Protein AF-A0A412EMM7-F1 (afdb_monomer_lite)

Organism: NCBI:txid40520

Structure (mmCIF, N/CA/C/O backbone):
data_AF-A0A412EMM7-F1
#
_entry.id   AF-A0A412EMM7-F1
#
loop_
_atom_site.group_PDB
_atom_site.id
_atom_site.type_symbol
_atom_site.label_atom_id
_atom_site.label_alt_id
_atom_site.label_comp_id
_atom_site.label_asym_id
_atom_site.label_entity_id
_atom_site.label_seq_id
_atom_site.pdbx_PDB_ins_code
_atom_site.Cartn_x
_atom_site.Cartn_y
_atom_site.Cartn_z
_atom_site.occupancy
_atom_site.B_iso_or_equiv
_atom_site.auth_seq_id
_atom_site.auth_comp_id
_atom_site.auth_asym_id
_atom_site.auth_atom_id
_atom_site.pdbx_PDB_model_num
ATOM 1 N N . MET A 1 1 ? 53.732 -26.731 -22.446 1.00 43.81 1 MET A N 1
ATOM 2 C CA . MET A 1 1 ? 52.951 -25.634 -23.055 1.00 43.81 1 MET A CA 1
ATOM 3 C C . MET A 1 1 ? 51.485 -25.907 -22.751 1.00 43.81 1 MET A C 1
ATOM 5 O O . MET A 1 1 ? 50.897 -26.720 -23.443 1.00 43.81 1 MET A O 1
ATOM 9 N N . ASN A 1 2 ? 50.946 -25.359 -21.656 1.00 47.50 2 ASN A N 1
ATOM 10 C CA . ASN A 1 2 ? 49.609 -25.709 -21.145 1.00 47.50 2 ASN A CA 1
ATOM 11 C C . ASN A 1 2 ? 48.812 -24.466 -20.685 1.00 47.50 2 ASN A C 1
ATOM 13 O O . ASN A 1 2 ? 48.052 -24.532 -19.731 1.00 47.50 2 ASN A O 1
ATOM 17 N N . ASP A 1 3 ? 48.982 -23.326 -21.364 1.00 53.59 3 ASP A N 1
ATOM 18 C CA . ASP A 1 3 ? 48.392 -22.029 -20.963 1.00 53.59 3 ASP A CA 1
ATOM 19 C C . ASP A 1 3 ? 47.013 -21.726 -21.577 1.00 53.59 3 ASP A C 1
ATOM 21 O O . ASP A 1 3 ? 46.415 -20.678 -21.326 1.00 53.59 3 ASP A O 1
ATOM 25 N N . THR A 1 4 ? 46.479 -22.613 -22.419 1.00 50.84 4 THR A N 1
ATOM 26 C CA . THR A 1 4 ? 45.225 -22.348 -23.146 1.00 50.84 4 THR A CA 1
ATOM 27 C C . THR A 1 4 ? 43.982 -22.836 -22.391 1.00 50.84 4 THR A C 1
ATOM 29 O O . THR A 1 4 ? 42.911 -22.259 -22.567 1.00 50.84 4 THR A O 1
ATOM 32 N N . SER A 1 5 ? 44.125 -23.845 -21.519 1.00 52.34 5 SER A N 1
ATOM 33 C CA . SER A 1 5 ? 43.024 -24.448 -20.743 1.00 52.34 5 SER A CA 1
ATOM 34 C C . SER A 1 5 ? 42.543 -23.532 -19.609 1.00 52.34 5 SER A C 1
ATOM 36 O O . SER A 1 5 ? 41.366 -23.177 -19.566 1.00 52.34 5 SER A O 1
ATOM 38 N N . ASP A 1 6 ? 43.460 -23.040 -18.768 1.00 55.78 6 ASP A N 1
ATOM 39 C CA . ASP A 1 6 ? 43.146 -22.155 -17.627 1.00 55.78 6 ASP A CA 1
ATOM 40 C C . ASP A 1 6 ? 42.489 -20.834 -18.057 1.00 55.78 6 ASP A C 1
ATOM 42 O O . ASP A 1 6 ? 41.630 -20.269 -17.372 1.00 55.78 6 ASP A O 1
ATOM 46 N N . ASN A 1 7 ? 42.859 -20.333 -19.236 1.00 56.44 7 ASN A N 1
ATOM 47 C CA . ASN A 1 7 ? 42.321 -19.090 -19.780 1.00 56.44 7 ASN A CA 1
ATOM 48 C C . ASN A 1 7 ? 40.898 -19.273 -20.350 1.00 56.44 7 ASN A C 1
ATOM 50 O O . ASN A 1 7 ? 40.107 -18.324 -20.373 1.00 56.44 7 ASN A O 1
ATOM 54 N N . LEU A 1 8 ? 40.551 -20.489 -20.793 1.00 56.06 8 LEU A N 1
ATOM 55 C CA . LEU A 1 8 ? 39.206 -20.838 -21.254 1.00 56.06 8 LEU A CA 1
ATOM 56 C C . LEU A 1 8 ? 38.238 -20.991 -20.072 1.00 56.06 8 LEU A C 1
ATOM 58 O O . LEU A 1 8 ? 37.134 -20.440 -20.121 1.00 56.06 8 LEU A O 1
ATOM 62 N N . ASP A 1 9 ? 38.677 -21.651 -18.998 1.00 67.00 9 ASP A N 1
ATOM 63 C CA . ASP A 1 9 ? 37.881 -21.861 -17.784 1.00 67.00 9 ASP A CA 1
ATOM 64 C C . ASP A 1 9 ? 37.643 -20.559 -17.019 1.00 67.00 9 ASP A C 1
ATOM 66 O O . ASP A 1 9 ? 36.520 -20.284 -16.596 1.00 67.00 9 ASP A O 1
ATOM 70 N N . LYS A 1 10 ? 38.638 -19.665 -16.960 1.00 58.72 10 LYS A N 1
ATOM 71 C CA . LYS A 1 10 ? 38.465 -18.322 -16.386 1.00 58.72 10 LYS A CA 1
ATOM 72 C C . LYS A 1 10 ? 37.467 -17.471 -17.179 1.00 58.72 10 LYS A C 1
ATOM 74 O O . LYS A 1 10 ? 36.641 -16.775 -16.590 1.00 58.72 10 LYS A O 1
ATOM 79 N N . LYS A 1 11 ? 37.495 -17.534 -18.516 1.00 66.12 11 LYS A N 1
ATOM 80 C CA . LYS A 1 11 ? 36.530 -16.823 -19.380 1.00 66.12 11 LYS A CA 1
ATOM 81 C C . LYS A 1 11 ? 35.126 -17.412 -19.290 1.00 66.12 11 LYS A C 1
ATOM 83 O O . LYS A 1 11 ? 34.153 -16.665 -19.366 1.00 66.12 11 LYS A O 1
ATOM 88 N N . LYS A 1 12 ? 35.005 -18.733 -19.148 1.00 61.75 12 LYS A N 1
ATOM 89 C CA . LYS A 1 12 ? 33.731 -19.416 -18.908 1.00 61.75 12 LYS A CA 1
ATOM 90 C C . LYS A 1 12 ? 33.160 -19.025 -17.543 1.00 61.75 12 LYS A C 1
ATOM 92 O O . LYS A 1 12 ? 32.064 -18.488 -17.511 1.00 61.75 12 LYS A O 1
ATOM 97 N N . TYR A 1 13 ? 33.951 -19.112 -16.475 1.00 60.75 13 TYR A N 1
ATOM 98 C CA . TYR A 1 13 ? 33.572 -18.673 -15.129 1.00 60.75 13 TYR A CA 1
ATOM 99 C C . TYR A 1 13 ? 33.141 -17.200 -15.075 1.00 60.75 13 TYR A C 1
ATOM 101 O O . TYR A 1 13 ? 32.114 -16.882 -14.491 1.00 60.75 13 TYR A O 1
ATOM 109 N N . LEU A 1 14 ? 33.867 -16.287 -15.730 1.00 50.94 14 LEU A N 1
ATOM 110 C CA . LEU A 1 14 ? 33.488 -14.868 -15.787 1.00 50.94 14 LEU A CA 1
ATOM 111 C C . LEU A 1 14 ? 32.198 -14.621 -16.585 1.00 50.94 14 LEU A C 1
ATOM 113 O O . LEU A 1 14 ? 31.433 -13.724 -16.237 1.00 50.94 14 LEU A O 1
ATOM 117 N N . ARG A 1 15 ? 31.942 -15.396 -17.648 1.00 58.88 15 ARG A N 1
ATOM 118 C CA . ARG A 1 15 ? 30.679 -15.331 -18.404 1.00 58.88 15 ARG A CA 1
ATOM 119 C C . ARG A 1 15 ? 29.514 -15.906 -17.612 1.00 58.88 15 ARG A C 1
ATOM 121 O O . ARG A 1 15 ? 28.456 -15.292 -17.598 1.00 58.88 15 ARG A O 1
ATOM 128 N N . ASP A 1 16 ? 29.718 -17.037 -16.953 1.00 48.62 16 ASP A N 1
ATOM 129 C CA . ASP A 1 16 ? 28.697 -17.711 -16.156 1.00 48.62 16 ASP A CA 1
ATOM 130 C C . ASP A 1 16 ? 28.377 -16.900 -14.894 1.00 48.62 16 ASP A C 1
ATOM 132 O O . ASP A 1 16 ? 27.209 -16.745 -14.560 1.00 48.62 16 ASP A O 1
ATOM 136 N N . ARG A 1 17 ? 29.376 -16.255 -14.273 1.00 52.50 17 ARG A N 1
ATOM 137 C CA . ARG A 1 17 ? 29.182 -15.275 -13.194 1.00 52.50 17 ARG A CA 1
ATOM 138 C C . ARG A 1 17 ? 28.427 -14.036 -13.670 1.00 52.50 17 ARG A C 1
ATOM 140 O O . ARG A 1 17 ? 27.443 -13.678 -13.047 1.00 52.50 17 ARG A O 1
ATOM 147 N N . LYS A 1 18 ? 28.796 -13.443 -14.815 1.00 54.78 18 LYS A N 1
ATOM 148 C CA . LYS A 1 18 ? 28.019 -12.339 -15.414 1.00 54.78 18 LYS A CA 1
ATOM 149 C C . LYS A 1 18 ? 26.578 -12.744 -15.743 1.00 54.78 18 LYS A C 1
ATOM 151 O O . LYS A 1 18 ? 25.681 -11.930 -15.586 1.00 54.78 18 LYS A O 1
ATOM 156 N N . LYS A 1 19 ? 26.336 -13.976 -16.201 1.00 52.59 19 LYS A N 1
ATOM 157 C CA . LYS A 1 19 ? 24.981 -14.494 -16.457 1.00 52.59 19 LYS A CA 1
ATOM 158 C C . LYS A 1 19 ? 24.201 -14.764 -15.166 1.00 52.59 19 LYS A C 1
ATOM 160 O O . LYS A 1 19 ? 23.013 -14.469 -15.127 1.00 52.59 19 LYS A O 1
ATOM 165 N N . ALA A 1 20 ? 24.855 -15.277 -14.124 1.00 51.12 20 ALA A N 1
ATOM 166 C CA . ALA A 1 20 ? 24.266 -15.454 -12.797 1.00 51.12 20 ALA A CA 1
ATOM 167 C C . ALA A 1 20 ? 23.933 -14.102 -12.135 1.00 51.12 20 ALA A C 1
ATOM 169 O O . ALA A 1 20 ? 22.872 -13.967 -11.532 1.00 51.12 20 ALA A O 1
ATOM 170 N N . ASP A 1 21 ? 24.782 -13.087 -12.331 1.00 60.31 21 ASP A N 1
ATOM 171 C CA . ASP A 1 21 ? 24.542 -11.707 -11.893 1.00 60.31 21 ASP A CA 1
ATOM 172 C C . ASP A 1 21 ? 23.349 -11.074 -12.644 1.00 60.31 21 ASP A C 1
ATOM 174 O O . ASP A 1 21 ? 22.578 -10.334 -12.044 1.00 60.31 21 ASP A O 1
ATOM 178 N N . VAL A 1 22 ? 23.142 -11.403 -13.929 1.00 55.69 22 VAL A N 1
ATOM 179 C CA . VAL A 1 22 ? 22.008 -10.904 -14.740 1.00 55.69 22 VAL A CA 1
ATOM 180 C C . VAL A 1 22 ? 20.679 -11.590 -14.394 1.00 55.69 22 VAL A C 1
ATOM 182 O O . VAL A 1 22 ? 19.658 -10.911 -14.352 1.00 55.69 22 VAL A O 1
ATOM 185 N N . GLY A 1 23 ? 20.671 -12.898 -14.108 1.00 60.12 23 GLY A N 1
ATOM 186 C CA . GLY A 1 23 ? 19.461 -13.593 -13.638 1.00 60.12 23 GLY A CA 1
ATOM 187 C C . GLY A 1 23 ? 18.951 -13.013 -12.314 1.00 60.12 23 GLY A C 1
ATOM 188 O O . GLY A 1 23 ? 17.784 -12.654 -12.202 1.00 60.12 23 GLY A O 1
ATOM 189 N N . ASN A 1 24 ? 19.865 -12.789 -11.366 1.00 76.00 24 ASN A N 1
ATOM 190 C CA . ASN A 1 24 ? 19.558 -12.136 -10.092 1.00 76.00 24 ASN A CA 1
ATOM 191 C C . ASN A 1 24 ? 19.117 -10.668 -10.277 1.00 76.00 24 ASN A C 1
ATOM 193 O O . ASN A 1 24 ? 18.239 -10.177 -9.574 1.00 76.00 24 ASN A O 1
ATOM 197 N N . LEU A 1 25 ? 19.693 -9.956 -11.253 1.00 82.88 25 LEU A N 1
ATOM 198 C CA . LEU A 1 25 ? 19.300 -8.582 -11.568 1.00 82.88 25 LEU A CA 1
ATOM 199 C C . LEU A 1 25 ? 17.856 -8.502 -12.083 1.00 82.88 25 LEU A C 1
ATOM 201 O O . LEU A 1 25 ? 17.110 -7.623 -11.654 1.00 82.88 25 LEU A O 1
ATOM 205 N N . MET A 1 26 ? 17.461 -9.416 -12.975 1.00 87.62 26 MET A N 1
ATOM 206 C CA . MET A 1 26 ? 16.098 -9.468 -13.503 1.00 87.62 26 MET A CA 1
ATOM 207 C C . MET A 1 26 ? 15.089 -9.771 -12.395 1.00 87.62 26 MET A C 1
ATOM 209 O O . MET A 1 26 ? 14.089 -9.066 -12.279 1.00 87.62 26 MET A O 1
ATOM 213 N N . ASP A 1 27 ? 15.396 -10.726 -11.514 1.00 89.56 27 ASP A N 1
ATOM 214 C CA . ASP A 1 27 ? 14.555 -11.046 -10.355 1.00 89.56 27 ASP A CA 1
ATOM 215 C C . ASP A 1 27 ? 14.365 -9.829 -9.436 1.00 89.56 27 ASP A C 1
ATOM 217 O O . ASP A 1 27 ? 13.246 -9.529 -9.016 1.00 89.56 27 ASP A O 1
ATOM 221 N N . ILE A 1 28 ? 15.437 -9.073 -9.165 1.00 89.94 28 ILE A N 1
ATOM 222 C CA . ILE A 1 28 ? 15.376 -7.840 -8.364 1.00 89.94 28 ILE A CA 1
ATOM 223 C C . ILE A 1 28 ? 14.523 -6.774 -9.061 1.00 89.94 28 ILE A C 1
ATOM 225 O O . ILE A 1 28 ? 13.668 -6.157 -8.419 1.00 89.94 28 ILE A O 1
ATOM 229 N N . ILE A 1 29 ? 14.736 -6.553 -10.362 1.00 93.50 29 ILE A N 1
ATOM 230 C CA . ILE A 1 29 ? 13.968 -5.591 -11.161 1.00 93.50 29 ILE A CA 1
ATOM 231 C C . ILE A 1 29 ? 12.482 -5.940 -11.104 1.00 93.50 29 ILE A C 1
ATOM 233 O O . ILE A 1 29 ? 11.662 -5.097 -10.735 1.00 93.50 29 ILE A O 1
ATOM 237 N N . VAL A 1 30 ? 12.136 -7.184 -11.432 1.00 95.12 30 VAL A N 1
ATOM 238 C CA . VAL A 1 30 ? 10.754 -7.665 -11.466 1.00 95.12 30 VAL A CA 1
ATOM 239 C C . VAL A 1 30 ? 10.126 -7.572 -10.086 1.00 95.12 30 VAL A C 1
ATOM 241 O O . VAL A 1 30 ? 9.019 -7.051 -9.968 1.00 95.12 30 VAL A O 1
ATOM 244 N N . ALA A 1 31 ? 10.831 -7.983 -9.029 1.00 95.31 31 ALA A N 1
ATOM 245 C CA . ALA A 1 31 ? 10.344 -7.870 -7.660 1.00 95.31 31 ALA A CA 1
ATOM 246 C C . ALA A 1 31 ? 10.022 -6.414 -7.291 1.00 95.31 31 ALA A C 1
ATOM 248 O O . ALA A 1 31 ? 8.923 -6.131 -6.812 1.00 95.31 31 ALA A O 1
ATOM 249 N N . LYS A 1 32 ? 10.924 -5.466 -7.575 1.00 95.56 32 LYS A N 1
ATOM 250 C CA . LYS A 1 32 ? 10.698 -4.044 -7.271 1.00 95.56 32 LYS A CA 1
ATOM 251 C C . LYS A 1 32 ? 9.598 -3.412 -8.110 1.00 95.56 32 LYS A C 1
ATOM 253 O O . LYS A 1 32 ? 8.799 -2.636 -7.581 1.00 95.56 32 LYS A O 1
ATOM 258 N N . LEU A 1 33 ? 9.492 -3.765 -9.385 1.00 97.50 33 LEU A N 1
ATOM 259 C CA . LEU A 1 33 ? 8.369 -3.330 -10.210 1.00 97.50 33 LEU A CA 1
ATOM 260 C C . LEU A 1 33 ? 7.052 -3.931 -9.700 1.00 97.50 33 LEU A C 1
ATOM 262 O O . LEU A 1 33 ? 6.058 -3.214 -9.623 1.00 97.50 33 LEU A O 1
ATOM 266 N N . ASN A 1 34 ? 7.039 -5.200 -9.289 1.00 98.00 34 ASN A N 1
ATOM 267 C CA . ASN A 1 34 ? 5.866 -5.874 -8.729 1.00 98.00 34 ASN A CA 1
ATOM 268 C C . ASN A 1 34 ? 5.449 -5.311 -7.365 1.00 98.00 34 ASN A C 1
ATOM 270 O O . ASN A 1 34 ? 4.254 -5.258 -7.085 1.00 98.00 34 ASN A O 1
ATOM 274 N N . GLU A 1 35 ? 6.384 -4.794 -6.562 1.00 96.69 35 GLU A N 1
ATOM 275 C CA . GLU A 1 35 ? 6.092 -3.955 -5.385 1.00 96.69 35 GLU A CA 1
ATOM 276 C C . GLU A 1 35 ? 5.403 -2.624 -5.757 1.00 96.69 35 GLU A C 1
ATOM 278 O O . GLU A 1 35 ? 4.895 -1.922 -4.881 1.00 96.69 35 GLU A O 1
ATOM 283 N N . GLY A 1 36 ? 5.366 -2.280 -7.047 1.00 97.25 36 GLY A N 1
ATOM 284 C CA . GLY A 1 36 ? 4.735 -1.083 -7.588 1.00 97.25 36 GLY A CA 1
ATOM 285 C C . GLY A 1 36 ? 5.699 0.065 -7.876 1.00 97.25 36 GLY A C 1
ATOM 286 O O . GLY A 1 36 ? 5.240 1.164 -8.190 1.00 97.25 36 GLY A O 1
ATOM 287 N N . CYS A 1 37 ? 7.014 -0.154 -7.759 1.00 97.38 37 CYS A N 1
ATOM 288 C CA . CYS A 1 37 ? 7.997 0.905 -7.962 1.00 97.38 37 CYS A CA 1
ATOM 289 C C . CYS A 1 37 ? 8.037 1.387 -9.422 1.00 97.38 37 CYS A C 1
ATOM 291 O O . CYS A 1 37 ? 7.757 0.636 -10.360 1.00 97.38 37 CYS A O 1
ATOM 293 N N . THR A 1 38 ? 8.431 2.644 -9.624 1.00 97.69 38 THR A N 1
ATOM 294 C CA . THR A 1 38 ? 8.681 3.205 -10.955 1.00 97.69 38 THR A CA 1
ATOM 295 C C . THR A 1 38 ? 9.978 2.657 -11.543 1.00 97.69 38 THR A C 1
ATOM 297 O O . THR A 1 38 ? 10.927 2.362 -10.817 1.00 97.69 38 THR A O 1
ATOM 300 N N . TYR A 1 39 ? 10.058 2.599 -12.874 1.00 97.12 39 TYR A N 1
ATOM 301 C CA . TYR A 1 39 ? 11.302 2.265 -13.576 1.00 97.12 39 TYR A CA 1
ATOM 302 C C . TYR A 1 39 ? 12.459 3.185 -13.162 1.00 97.12 39 TYR A C 1
ATOM 304 O O . TYR A 1 39 ? 13.571 2.710 -12.954 1.00 97.12 39 TYR A O 1
ATOM 312 N N . SER A 1 40 ? 12.188 4.479 -12.962 1.00 96.94 40 SER A N 1
ATOM 313 C CA . SER A 1 40 ? 13.186 5.446 -12.495 1.00 96.94 40 SER A CA 1
ATOM 314 C C . SER A 1 40 ? 13.713 5.123 -11.105 1.00 96.94 40 SER A C 1
ATOM 316 O O . SER A 1 40 ? 14.920 5.149 -10.892 1.00 96.94 40 SER A O 1
ATOM 318 N N . PHE A 1 41 ? 12.832 4.765 -10.170 1.00 96.75 41 PHE A N 1
ATOM 319 C CA . PHE A 1 41 ? 13.249 4.376 -8.828 1.00 96.75 41 PHE A CA 1
ATOM 320 C C . PHE A 1 41 ? 14.095 3.101 -8.836 1.00 96.75 41 PHE A C 1
ATOM 322 O O . PHE A 1 41 ? 15.112 3.036 -8.150 1.00 96.75 41 PHE A O 1
ATOM 329 N N . VAL A 1 42 ? 13.703 2.103 -9.635 1.00 96.19 42 VAL A N 1
ATOM 330 C CA . VAL A 1 42 ? 14.475 0.861 -9.781 1.00 96.19 42 VAL A CA 1
ATOM 331 C C . VAL A 1 42 ? 15.851 1.149 -10.383 1.00 96.19 42 VAL A C 1
ATOM 333 O O . VAL A 1 42 ? 16.847 0.698 -9.829 1.00 96.19 42 VAL A O 1
ATOM 336 N N . ALA A 1 43 ? 15.929 1.952 -11.448 1.00 93.75 43 ALA A N 1
ATOM 337 C CA . ALA A 1 43 ? 17.192 2.357 -12.067 1.00 93.75 43 ALA A CA 1
ATOM 338 C C . ALA A 1 43 ? 18.140 3.044 -11.071 1.00 93.75 43 ALA A C 1
ATOM 340 O O . ALA A 1 43 ? 19.306 2.661 -10.958 1.00 93.75 43 ALA A O 1
ATOM 341 N N . THR A 1 44 ? 17.633 4.012 -10.299 1.00 93.75 44 THR A N 1
ATOM 342 C CA . THR A 1 44 ? 18.413 4.673 -9.243 1.00 93.75 44 THR A CA 1
ATOM 343 C C . THR A 1 44 ? 18.895 3.671 -8.193 1.00 93.75 44 THR A C 1
ATOM 345 O O . THR A 1 44 ? 20.084 3.649 -7.884 1.00 93.75 44 THR A O 1
ATOM 348 N N . GLY A 1 45 ? 18.015 2.793 -7.700 1.00 89.44 45 GLY A N 1
ATOM 349 C CA . GLY A 1 45 ? 18.370 1.784 -6.698 1.00 89.44 45 GLY A CA 1
ATOM 350 C C . GLY A 1 45 ? 19.433 0.794 -7.182 1.00 89.44 45 GLY A C 1
ATOM 351 O O . GLY A 1 45 ? 20.359 0.479 -6.443 1.00 89.44 45 GLY A O 1
ATOM 352 N N . LEU A 1 46 ? 19.370 0.343 -8.437 1.00 89.25 46 LEU A N 1
ATOM 353 C CA . LEU A 1 46 ? 20.405 -0.521 -9.020 1.00 89.25 46 LEU A CA 1
ATOM 354 C C . LEU A 1 46 ? 21.769 0.180 -9.105 1.00 89.25 46 LEU A C 1
ATOM 356 O O . LEU A 1 46 ? 22.800 -0.432 -8.809 1.00 89.25 46 LEU A O 1
ATOM 360 N N . GLY A 1 47 ? 21.776 1.467 -9.456 1.00 85.50 47 GLY A N 1
ATOM 361 C CA . GLY A 1 47 ? 22.990 2.280 -9.481 1.00 85.50 47 GLY A CA 1
ATOM 362 C C . GLY A 1 47 ? 23.597 2.477 -8.090 1.00 85.50 47 GLY A C 1
ATOM 363 O O . GLY A 1 47 ? 24.809 2.351 -7.923 1.00 85.50 47 GLY A O 1
ATOM 364 N N . GLU A 1 48 ? 22.763 2.743 -7.086 1.00 84.81 48 GLU A N 1
ATOM 365 C CA . GLU A 1 48 ? 23.203 2.993 -5.710 1.00 84.81 48 GLU A CA 1
ATOM 366 C C . GLU A 1 48 ? 23.618 1.717 -4.968 1.00 84.81 48 GLU A C 1
ATOM 368 O O . GLU A 1 48 ? 24.641 1.709 -4.287 1.00 84.81 48 GLU A O 1
ATOM 373 N N . TRP A 1 49 ? 22.837 0.639 -5.082 1.00 79.62 49 TRP A N 1
ATOM 374 C CA . TRP A 1 49 ? 23.024 -0.574 -4.278 1.00 79.62 49 TRP A CA 1
ATOM 375 C C . TRP A 1 49 ? 23.977 -1.574 -4.922 1.00 79.62 49 TRP A C 1
ATOM 377 O O . TRP A 1 49 ? 24.670 -2.301 -4.214 1.00 79.62 49 TRP A O 1
ATOM 387 N N . LEU A 1 50 ? 23.990 -1.634 -6.256 1.00 79.94 50 LEU A N 1
ATOM 388 C CA . LEU A 1 50 ? 24.708 -2.661 -7.017 1.00 79.94 50 LEU A CA 1
ATOM 389 C C . LEU A 1 50 ? 25.741 -2.076 -7.989 1.00 79.94 50 LEU A C 1
ATOM 391 O O . LEU A 1 50 ? 26.384 -2.834 -8.713 1.00 79.94 50 LEU A O 1
ATOM 395 N N . HIS A 1 51 ? 25.909 -0.746 -8.021 1.00 79.56 51 HIS A N 1
ATOM 396 C CA . HIS A 1 51 ? 26.775 -0.040 -8.975 1.00 79.56 51 HIS A CA 1
ATOM 397 C C . HIS A 1 51 ? 26.481 -0.397 -10.440 1.00 79.56 51 HIS A C 1
ATOM 399 O O . HIS A 1 51 ? 27.368 -0.365 -11.297 1.00 79.56 51 HIS A O 1
ATOM 405 N N . TYR A 1 52 ? 25.221 -0.736 -10.729 1.00 82.12 52 TYR A N 1
ATOM 406 C CA . TYR A 1 52 ? 24.758 -1.106 -12.057 1.00 82.12 52 TYR A CA 1
ATOM 407 C C . TYR A 1 52 ? 23.987 0.057 -12.679 1.00 82.12 52 TYR A C 1
ATOM 409 O O . TYR A 1 52 ? 22.864 0.365 -12.283 1.00 82.12 52 TYR A O 1
ATOM 417 N N . ILE A 1 53 ? 24.616 0.725 -13.643 1.00 86.94 53 ILE A N 1
ATOM 418 C CA . ILE A 1 53 ? 24.040 1.887 -14.320 1.00 86.94 53 ILE A CA 1
ATOM 419 C C . ILE A 1 53 ? 23.191 1.393 -15.489 1.00 86.94 53 ILE A C 1
ATOM 421 O O . ILE A 1 53 ? 23.722 0.851 -16.456 1.00 86.94 53 ILE A O 1
ATOM 425 N N . ILE A 1 54 ? 21.882 1.603 -15.386 1.00 87.00 54 ILE A N 1
ATOM 426 C CA . ILE A 1 54 ? 20.894 1.297 -16.420 1.00 87.00 54 ILE A CA 1
ATOM 427 C C . ILE A 1 54 ? 19.822 2.385 -16.422 1.00 87.00 54 ILE A C 1
ATOM 429 O O . ILE A 1 54 ? 19.445 2.893 -15.365 1.00 87.00 54 ILE A O 1
ATOM 433 N N . SER A 1 55 ? 19.351 2.781 -17.600 1.00 93.56 55 SER A N 1
ATOM 434 C CA . SER A 1 55 ? 18.299 3.786 -17.730 1.00 93.56 55 SER A CA 1
ATOM 435 C C . SER A 1 55 ? 16.901 3.194 -17.485 1.00 93.56 55 SER A C 1
ATOM 437 O O . SER A 1 55 ? 16.680 1.994 -17.663 1.00 93.56 55 SER A O 1
ATOM 439 N N . PRO A 1 56 ? 15.910 4.022 -17.114 1.00 95.75 56 PRO A N 1
ATOM 440 C CA . PRO A 1 56 ? 14.533 3.559 -16.931 1.00 95.75 56 PRO A CA 1
ATOM 441 C C . PRO A 1 56 ? 13.928 2.958 -18.208 1.00 95.75 56 PRO A C 1
ATOM 443 O O . PRO A 1 56 ? 13.151 2.007 -18.128 1.00 95.75 56 PRO A O 1
ATOM 446 N N . ASP A 1 57 ? 14.291 3.502 -19.373 1.00 96.31 57 ASP A N 1
ATOM 447 C CA . ASP A 1 57 ? 13.841 3.001 -20.672 1.00 96.31 57 ASP A CA 1
ATOM 448 C C . ASP A 1 57 ? 14.435 1.620 -20.972 1.00 96.31 57 ASP A C 1
ATOM 450 O O . ASP A 1 57 ? 13.695 0.722 -21.360 1.00 96.31 57 ASP A O 1
ATOM 454 N N . GLU A 1 58 ? 15.723 1.402 -20.686 1.00 92.06 58 GLU A N 1
ATOM 455 C CA . GLU A 1 58 ? 16.346 0.079 -20.825 1.00 92.06 58 GLU A CA 1
ATOM 456 C C . GLU A 1 58 ? 15.687 -0.964 -19.911 1.00 92.06 58 GLU A C 1
ATOM 458 O O . GLU A 1 58 ? 15.444 -2.086 -20.347 1.00 92.06 58 GLU A O 1
ATOM 463 N N . ILE A 1 59 ? 15.326 -0.610 -18.669 1.00 93.50 59 ILE A N 1
ATOM 464 C CA . ILE A 1 59 ? 14.574 -1.525 -17.790 1.00 93.50 59 ILE A CA 1
ATOM 465 C C . ILE A 1 59 ? 13.193 -1.838 -18.378 1.00 93.50 59 ILE A C 1
ATOM 467 O O . ILE A 1 59 ? 12.753 -2.990 -18.347 1.00 93.50 59 ILE A O 1
ATOM 471 N N . ARG A 1 60 ? 12.480 -0.833 -18.902 1.00 94.69 60 ARG A N 1
ATOM 472 C CA . ARG A 1 60 ? 11.170 -1.048 -19.534 1.00 94.69 60 ARG A CA 1
ATOM 473 C C . ARG A 1 60 ? 11.287 -2.015 -20.707 1.00 94.69 60 ARG A C 1
ATOM 475 O O . ARG A 1 60 ? 10.480 -2.934 -20.802 1.00 94.69 60 ARG A O 1
ATOM 482 N N . ASP A 1 61 ? 12.286 -1.824 -21.557 1.00 91.94 61 ASP A N 1
ATOM 483 C CA . ASP A 1 61 ? 12.479 -2.645 -22.747 1.00 91.94 61 ASP A CA 1
ATOM 484 C C . ASP A 1 61 ? 12.879 -4.080 -22.359 1.00 91.94 61 ASP A C 1
ATOM 486 O O . ASP A 1 61 ? 12.288 -5.033 -22.867 1.00 91.94 61 ASP A O 1
ATOM 490 N N . LEU A 1 62 ? 13.776 -4.249 -21.374 1.00 89.25 62 LEU A N 1
ATOM 491 C CA . LEU A 1 62 ? 14.161 -5.560 -20.826 1.00 89.25 62 LEU A CA 1
ATOM 492 C C . LEU A 1 62 ? 12.984 -6.340 -20.231 1.00 89.25 62 LEU A C 1
ATOM 494 O O . LEU A 1 62 ? 12.953 -7.562 -20.318 1.00 89.25 62 LEU A O 1
ATOM 498 N N . THR A 1 63 ? 12.035 -5.643 -19.605 1.00 92.25 63 THR A N 1
ATOM 499 C CA . THR A 1 63 ? 10.916 -6.258 -18.870 1.00 92.25 63 THR A CA 1
ATOM 500 C C . THR A 1 63 ? 9.625 -6.362 -19.678 1.00 92.25 63 THR A C 1
ATOM 502 O O . THR A 1 63 ? 8.610 -6.808 -19.148 1.00 92.25 63 THR A O 1
ATOM 505 N N . SER A 1 64 ? 9.643 -5.950 -20.947 1.00 89.62 64 SER A N 1
ATOM 506 C CA . SER A 1 64 ? 8.456 -5.882 -21.807 1.00 89.62 64 SER A CA 1
ATOM 507 C C . SER A 1 64 ? 7.778 -7.241 -22.023 1.00 89.62 64 SER A C 1
ATOM 509 O O . SER A 1 64 ? 6.552 -7.319 -21.952 1.00 89.62 64 SER A O 1
ATOM 511 N N . ASP A 1 65 ? 8.577 -8.296 -22.189 1.00 87.31 65 ASP A N 1
ATOM 512 C CA . ASP A 1 65 ? 8.124 -9.674 -22.418 1.00 87.31 65 ASP A CA 1
ATOM 513 C C . ASP A 1 65 ? 8.331 -10.587 -21.192 1.00 87.31 65 ASP A C 1
ATOM 515 O O . ASP A 1 65 ? 8.288 -11.813 -21.303 1.00 87.31 65 ASP A O 1
ATOM 519 N N . GLU A 1 66 ? 8.583 -10.012 -20.012 1.00 91.12 66 GLU A N 1
ATOM 520 C CA . GLU A 1 66 ? 8.888 -10.785 -18.806 1.00 91.12 66 GLU A CA 1
ATOM 521 C C . GLU A 1 66 ? 7.622 -11.429 -18.208 1.00 91.12 66 GLU A C 1
ATOM 523 O O . GLU A 1 66 ? 6.755 -10.711 -17.699 1.00 91.12 66 GLU A O 1
ATOM 528 N N . PRO A 1 67 ? 7.502 -12.771 -18.197 1.00 91.31 67 PRO A N 1
ATOM 529 C CA . PRO A 1 67 ? 6.288 -13.455 -17.747 1.00 91.31 67 PRO A CA 1
ATOM 530 C C . PRO A 1 67 ? 5.968 -13.251 -16.262 1.00 91.31 67 PRO A C 1
ATOM 532 O O . PRO A 1 67 ? 4.808 -13.380 -15.869 1.00 91.31 67 PRO A O 1
ATOM 535 N N . LEU A 1 68 ? 6.967 -12.955 -15.426 1.00 94.25 68 LEU A N 1
ATOM 536 C CA . LEU A 1 68 ? 6.770 -12.729 -13.992 1.00 94.25 68 LEU A CA 1
ATOM 537 C C . LEU A 1 68 ? 6.400 -11.278 -13.650 1.00 94.25 68 LEU A C 1
ATOM 539 O O . LEU A 1 68 ? 6.074 -10.979 -12.494 1.00 94.25 68 LEU A O 1
ATOM 543 N N . LEU A 1 69 ? 6.441 -10.361 -14.621 1.00 96.00 69 LEU A N 1
ATOM 544 C CA . LEU A 1 69 ? 6.046 -8.978 -14.399 1.00 96.00 69 LEU A CA 1
ATOM 545 C C . LEU A 1 69 ? 4.519 -8.868 -14.342 1.00 96.00 69 LEU A C 1
ATOM 547 O O . LEU A 1 69 ? 3.807 -9.159 -15.302 1.00 96.00 69 LEU A O 1
ATOM 551 N N . LEU A 1 70 ? 4.006 -8.373 -13.218 1.00 97.31 70 LEU A N 1
ATOM 552 C CA . LEU A 1 70 ? 2.573 -8.200 -13.033 1.00 97.31 70 LEU A CA 1
ATOM 553 C C . LEU A 1 70 ? 2.017 -7.080 -13.933 1.00 97.31 70 LEU A C 1
ATOM 555 O O . LEU A 1 70 ? 2.685 -6.057 -14.172 1.00 97.31 70 LEU A O 1
ATOM 559 N N . PRO A 1 71 ? 0.744 -7.193 -14.360 1.00 95.81 71 PRO A N 1
ATOM 560 C CA . PRO A 1 71 ? 0.052 -6.118 -15.054 1.00 95.81 71 PRO A CA 1
ATOM 561 C C . PRO A 1 71 ? 0.085 -4.809 -14.258 1.00 95.81 71 PRO A C 1
ATOM 563 O O . PRO A 1 71 ? 0.034 -4.795 -13.025 1.00 95.81 71 PRO A O 1
ATOM 566 N N . LEU A 1 72 ? 0.101 -3.672 -14.960 1.00 94.19 72 LEU A N 1
ATOM 567 C CA . LEU A 1 72 ? 0.197 -2.347 -14.334 1.00 94.19 72 LEU A CA 1
ATOM 568 C C . LEU A 1 72 ? -0.887 -2.100 -13.267 1.00 94.19 72 LEU A C 1
ATOM 570 O O . LEU A 1 72 ? -0.622 -1.449 -12.258 1.00 94.19 72 LEU A O 1
ATOM 574 N N . SER A 1 73 ? -2.103 -2.611 -13.468 1.00 95.62 73 SER A N 1
ATOM 575 C CA . SER A 1 73 ? -3.199 -2.495 -12.500 1.00 95.62 73 SER A CA 1
ATOM 576 C C . SER A 1 73 ? -2.894 -3.176 -11.166 1.00 95.62 73 SER A C 1
ATOM 578 O O . SER A 1 73 ? -3.261 -2.650 -10.119 1.00 95.62 73 SER A O 1
ATOM 580 N N . GLU A 1 74 ? -2.220 -4.324 -11.185 1.00 96.94 74 GLU A N 1
ATOM 581 C CA . GLU A 1 74 ? -1.837 -5.044 -9.968 1.00 96.94 74 GLU A CA 1
ATOM 582 C C . GLU A 1 74 ? -0.643 -4.382 -9.290 1.00 96.94 74 GLU A C 1
ATOM 584 O O . GLU A 1 74 ? -0.669 -4.161 -8.082 1.00 96.94 74 GLU A O 1
ATOM 589 N N . ARG A 1 75 ? 0.344 -3.935 -10.075 1.00 97.12 75 ARG A N 1
ATOM 590 C CA . ARG A 1 75 ? 1.478 -3.154 -9.560 1.00 97.12 75 ARG A CA 1
ATOM 591 C C . ARG A 1 75 ? 1.026 -1.870 -8.859 1.00 97.12 75 ARG A C 1
ATOM 593 O O . ARG A 1 75 ? 1.543 -1.540 -7.798 1.00 97.12 75 ARG A O 1
ATOM 600 N N . LYS A 1 76 ? 0.001 -1.185 -9.383 1.00 94.38 76 LYS A N 1
ATOM 601 C CA . LYS A 1 76 ? -0.614 -0.016 -8.723 1.00 94.38 76 LYS A CA 1
ATOM 602 C C . LYS A 1 76 ? -1.262 -0.367 -7.381 1.00 94.38 76 LYS A C 1
ATOM 604 O O . LYS A 1 76 ? -1.050 0.354 -6.409 1.00 94.38 76 LYS A O 1
ATOM 609 N N . LYS A 1 77 ? -1.992 -1.487 -7.302 1.00 94.06 77 LYS A N 1
ATOM 610 C CA . LYS A 1 77 ? -2.563 -1.981 -6.034 1.00 94.06 77 LYS A CA 1
ATOM 611 C C . LYS A 1 77 ? -1.468 -2.321 -5.021 1.00 94.06 77 LYS A C 1
ATOM 613 O O . LYS A 1 77 ? -1.596 -1.983 -3.847 1.00 94.06 77 LYS A O 1
ATOM 618 N N . ASN A 1 78 ? -0.383 -2.947 -5.475 1.00 96.31 78 ASN A N 1
ATOM 619 C CA . ASN A 1 78 ? 0.765 -3.257 -4.626 1.00 96.31 78 ASN A CA 1
ATOM 620 C C . ASN A 1 78 ? 1.453 -1.983 -4.122 1.00 96.31 78 ASN A C 1
ATOM 622 O O . ASN A 1 78 ? 1.761 -1.907 -2.935 1.00 96.31 78 ASN A O 1
ATOM 626 N N . ALA A 1 79 ? 1.590 -0.958 -4.969 1.00 95.50 79 ALA A N 1
ATOM 627 C CA . ALA A 1 79 ? 2.106 0.346 -4.561 1.00 95.50 79 ALA A CA 1
ATOM 628 C C . ALA A 1 79 ? 1.267 0.960 -3.427 1.00 95.50 79 ALA A C 1
ATOM 630 O O . ALA A 1 79 ? 1.814 1.316 -2.387 1.00 95.50 79 ALA A O 1
ATOM 631 N N . GLU A 1 80 ? -0.062 1.039 -3.580 1.00 92.19 80 GLU A N 1
ATOM 632 C CA . GLU A 1 80 ? -0.943 1.573 -2.525 1.00 92.19 80 GLU A CA 1
ATOM 633 C C . GLU A 1 80 ? -0.837 0.755 -1.235 1.00 92.19 80 GLU A C 1
ATOM 635 O O . GLU A 1 80 ? -0.662 1.316 -0.151 1.00 92.19 80 GLU A O 1
ATOM 640 N N . ARG A 1 81 ? -0.874 -0.580 -1.342 1.00 90.62 81 ARG A N 1
ATOM 641 C CA . ARG A 1 81 ? -0.724 -1.477 -0.191 1.00 90.62 81 ARG A CA 1
ATOM 642 C C . ARG A 1 81 ? 0.596 -1.243 0.541 1.00 90.62 81 ARG A C 1
ATOM 644 O O . ARG A 1 81 ? 0.593 -1.194 1.771 1.00 90.62 81 ARG A O 1
ATOM 651 N N . ASN A 1 82 ? 1.700 -1.095 -0.186 1.00 91.88 82 ASN A N 1
ATOM 652 C CA . ASN A 1 82 ? 3.017 -0.870 0.400 1.00 91.88 82 ASN A CA 1
ATOM 653 C C . ASN A 1 82 ? 3.116 0.499 1.078 1.00 91.88 82 ASN A C 1
ATOM 655 O O . ASN A 1 82 ? 3.645 0.573 2.191 1.00 91.88 82 ASN A O 1
ATOM 659 N N . ILE A 1 83 ? 2.501 1.535 0.496 1.00 90.81 83 ILE A N 1
ATOM 660 C CA . ILE A 1 83 ? 2.381 2.844 1.147 1.00 90.81 83 ILE A CA 1
ATOM 661 C C . ILE A 1 83 ? 1.666 2.692 2.497 1.00 90.81 83 ILE A C 1
ATOM 663 O O . ILE A 1 83 ? 2.212 3.096 3.521 1.00 90.81 83 ILE A O 1
ATOM 667 N N . TYR A 1 84 ? 0.493 2.049 2.532 1.00 84.88 84 TYR A N 1
ATOM 668 C CA . TYR A 1 84 ? -0.282 1.876 3.768 1.00 84.88 84 TYR A CA 1
ATOM 669 C C . TYR A 1 84 ? 0.403 0.995 4.819 1.00 84.88 84 TYR A C 1
ATOM 671 O O . TYR A 1 84 ? 0.360 1.285 6.015 1.00 84.88 84 TYR A O 1
ATOM 679 N N . CYS A 1 85 ? 0.975 -0.131 4.395 1.00 80.00 85 CYS A N 1
ATOM 680 C CA . CYS A 1 85 ? 1.389 -1.190 5.311 1.00 80.00 85 CYS A CA 1
ATOM 681 C C . CYS A 1 85 ? 2.846 -1.085 5.758 1.00 80.00 85 CYS A C 1
ATOM 683 O O . CYS A 1 85 ? 3.164 -1.605 6.831 1.00 80.00 85 CYS A O 1
ATOM 685 N N . HIS A 1 86 ? 3.700 -0.436 4.966 1.00 83.38 86 HIS A N 1
ATOM 686 C CA . HIS A 1 86 ? 5.137 -0.367 5.206 1.00 83.38 86 HIS A CA 1
ATOM 687 C C . HIS A 1 86 ? 5.615 1.075 5.307 1.00 83.38 86 HIS A C 1
ATOM 689 O O . HIS A 1 86 ? 6.084 1.478 6.371 1.00 83.38 86 HIS A O 1
ATOM 695 N N . ASP A 1 87 ? 5.461 1.866 4.244 1.00 85.94 87 ASP A N 1
ATOM 696 C CA . ASP A 1 87 ? 6.100 3.182 4.187 1.00 85.94 87 ASP A CA 1
ATOM 697 C C . ASP A 1 87 ? 5.492 4.147 5.225 1.00 85.94 87 ASP A C 1
ATOM 699 O O . ASP A 1 87 ? 6.230 4.770 5.983 1.00 85.94 87 ASP A O 1
ATOM 703 N N . LEU A 1 88 ? 4.162 4.194 5.371 1.00 80.62 88 LEU A N 1
ATOM 704 C CA . LEU A 1 88 ? 3.498 5.035 6.381 1.00 80.62 88 LEU A CA 1
ATOM 705 C C . LEU A 1 88 ? 3.733 4.591 7.831 1.00 80.62 88 LEU A C 1
ATOM 707 O O . LEU A 1 88 ? 3.585 5.399 8.743 1.00 80.62 88 LEU A O 1
ATOM 711 N N . LYS A 1 89 ? 4.093 3.324 8.067 1.00 71.00 89 LYS A N 1
ATOM 712 C CA . LYS A 1 89 ? 4.416 2.835 9.419 1.00 71.00 89 LYS A CA 1
ATOM 713 C C . LYS A 1 89 ? 5.852 3.143 9.826 1.00 71.00 89 LYS A C 1
ATOM 715 O O . LYS A 1 89 ? 6.119 3.359 11.004 1.00 71.00 89 LYS A O 1
ATOM 720 N N . ILE A 1 90 ? 6.778 3.084 8.869 1.00 69.75 90 ILE A N 1
ATOM 721 C CA . ILE A 1 90 ? 8.216 3.238 9.116 1.00 69.75 90 ILE A CA 1
ATOM 722 C C . ILE A 1 90 ? 8.602 4.715 9.121 1.00 69.75 90 ILE A C 1
ATOM 724 O O . ILE A 1 90 ? 9.392 5.150 9.963 1.00 69.75 90 ILE A O 1
ATOM 728 N N . ILE A 1 91 ? 8.059 5.498 8.188 1.00 62.88 91 ILE A N 1
ATOM 729 C CA . ILE A 1 91 ? 8.423 6.901 8.067 1.00 62.88 91 ILE A CA 1
ATOM 730 C C . ILE A 1 91 ? 7.580 7.690 9.072 1.00 62.88 91 ILE A C 1
ATOM 732 O O . ILE A 1 91 ? 6.379 7.870 8.896 1.00 62.88 91 ILE A O 1
ATOM 736 N N . LYS A 1 92 ? 8.225 8.181 10.141 1.00 62.47 92 LYS A N 1
ATOM 737 C CA . LYS A 1 92 ? 7.578 9.017 11.173 1.00 62.47 92 LYS A CA 1
ATOM 738 C C . LYS A 1 92 ? 6.885 10.260 10.595 1.00 62.47 92 LYS A C 1
ATOM 740 O O . LYS A 1 92 ? 5.964 10.772 11.218 1.00 62.47 92 LYS A O 1
ATOM 745 N N . ASN A 1 93 ? 7.326 10.719 9.420 1.00 65.69 93 ASN A N 1
ATOM 746 C CA . ASN A 1 93 ? 6.772 11.856 8.691 1.00 65.69 93 ASN A CA 1
ATOM 747 C C . ASN A 1 93 ? 6.382 11.435 7.271 1.00 65.69 93 ASN A C 1
ATOM 749 O O . ASN A 1 93 ? 7.085 10.664 6.633 1.00 65.69 93 ASN A O 1
ATOM 753 N N . PHE A 1 94 ? 5.292 11.974 6.736 1.00 73.31 94 PHE A N 1
ATOM 754 C CA . PHE A 1 94 ? 4.856 11.658 5.379 1.00 73.31 94 PHE A CA 1
ATOM 755 C C . PHE A 1 94 ? 5.797 12.272 4.323 1.00 73.31 94 PHE A C 1
ATOM 757 O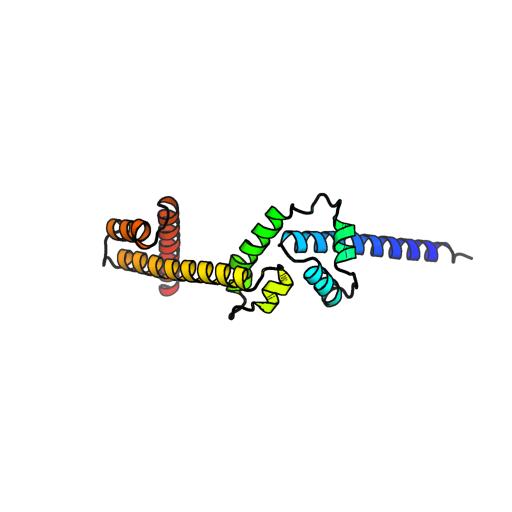 O . PHE A 1 94 ? 5.608 13.416 3.911 1.00 73.31 94 PHE A O 1
ATOM 764 N N . ASP A 1 95 ? 6.821 11.528 3.889 1.00 85.75 95 ASP A N 1
ATOM 765 C CA . ASP A 1 95 ? 7.744 11.970 2.834 1.00 85.75 95 ASP A CA 1
ATOM 766 C C . ASP A 1 95 ? 7.115 11.781 1.447 1.00 85.75 95 ASP A C 1
ATOM 768 O O . ASP A 1 95 ? 7.276 10.765 0.762 1.00 85.75 95 ASP A O 1
ATOM 772 N N . THR A 1 96 ? 6.367 12.798 1.029 1.00 86.94 96 THR A N 1
ATOM 773 C CA . THR A 1 96 ? 5.705 12.815 -0.276 1.00 86.94 96 THR A CA 1
ATOM 774 C C . THR A 1 96 ? 6.674 12.766 -1.449 1.00 86.94 96 THR A C 1
ATOM 776 O O . THR A 1 96 ? 6.308 12.239 -2.495 1.00 86.94 96 THR A O 1
ATOM 779 N N . GLU A 1 97 ? 7.886 13.308 -1.311 1.00 90.56 97 GLU A N 1
ATOM 780 C CA . GLU A 1 97 ? 8.849 13.338 -2.413 1.00 90.56 97 GLU A CA 1
ATOM 781 C C . GLU A 1 97 ? 9.438 11.946 -2.639 1.00 90.56 97 GLU A C 1
ATOM 783 O O . GLU A 1 97 ? 9.496 11.466 -3.774 1.00 90.56 97 GLU A O 1
ATOM 788 N N . TYR A 1 98 ? 9.801 11.252 -1.558 1.00 91.62 98 TYR A N 1
ATOM 789 C CA . TYR A 1 98 ? 10.225 9.859 -1.630 1.00 91.62 98 TYR A CA 1
ATOM 790 C C . TYR A 1 98 ? 9.149 8.972 -2.263 1.00 91.62 98 TYR A C 1
ATOM 792 O O . TYR A 1 98 ? 9.442 8.244 -3.212 1.00 91.62 98 TYR A O 1
ATOM 800 N N . LEU A 1 99 ? 7.897 9.064 -1.803 1.00 93.25 99 LEU A N 1
ATOM 801 C CA . LEU A 1 99 ? 6.800 8.249 -2.334 1.00 93.25 99 LEU A CA 1
ATOM 802 C C . LEU A 1 99 ? 6.453 8.594 -3.786 1.00 93.25 99 LEU A C 1
ATOM 804 O O . LEU A 1 99 ? 6.137 7.695 -4.570 1.00 93.25 99 LEU A O 1
ATOM 808 N N . HIS A 1 100 ? 6.551 9.872 -4.161 1.00 94.12 100 HIS A N 1
ATOM 809 C CA . HIS A 1 100 ? 6.403 10.308 -5.545 1.00 94.12 100 HIS A CA 1
ATOM 810 C C . HIS A 1 100 ? 7.469 9.665 -6.436 1.00 94.12 100 HIS A C 1
ATOM 812 O O . HIS A 1 100 ? 7.128 9.056 -7.448 1.00 94.12 100 HIS A O 1
ATOM 818 N N . ARG A 1 101 ? 8.747 9.719 -6.036 1.00 94.25 101 ARG A N 1
ATOM 819 C CA . ARG A 1 101 ? 9.839 9.074 -6.784 1.00 94.25 101 ARG A CA 1
ATOM 820 C C . ARG A 1 101 ? 9.659 7.559 -6.851 1.00 94.25 101 AR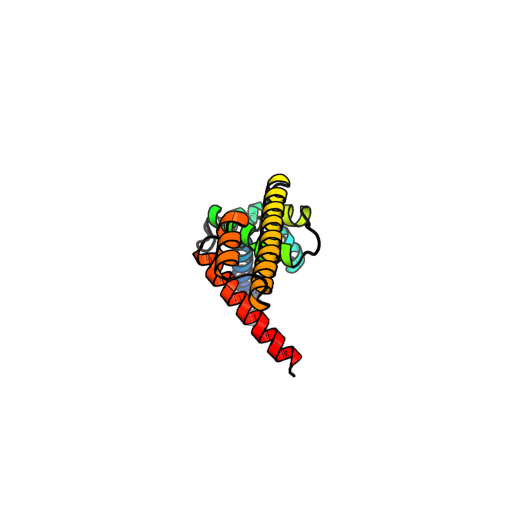G A C 1
ATOM 822 O O . ARG A 1 101 ? 9.781 6.975 -7.928 1.00 94.25 101 ARG A O 1
ATOM 829 N N . LYS A 1 102 ? 9.324 6.932 -5.721 1.00 95.19 102 LYS A N 1
ATOM 830 C CA . LYS A 1 102 ? 9.200 5.478 -5.590 1.00 95.19 102 LYS A CA 1
ATOM 831 C C . LYS A 1 102 ? 8.061 4.903 -6.414 1.00 95.19 102 LYS A C 1
ATOM 833 O O . LYS A 1 102 ? 8.304 3.975 -7.173 1.00 95.19 102 LYS A O 1
ATOM 838 N N . TYR A 1 103 ? 6.855 5.456 -6.313 1.00 96.38 103 TYR A N 1
ATOM 839 C CA . TYR A 1 103 ? 5.643 4.858 -6.894 1.00 96.38 103 TYR A CA 1
ATOM 840 C C . TYR A 1 103 ? 5.002 5.683 -8.021 1.00 96.38 103 TYR A C 1
ATOM 842 O O . TYR A 1 103 ? 4.075 5.214 -8.677 1.00 96.38 103 TYR A O 1
ATOM 850 N N . GLY A 1 104 ? 5.464 6.912 -8.267 1.00 95.06 104 GLY A N 1
ATOM 851 C CA . GLY A 1 104 ? 4.960 7.765 -9.350 1.00 95.06 104 GLY A CA 1
ATOM 852 C C . GLY A 1 104 ? 3.614 8.436 -9.061 1.00 95.06 104 GLY A C 1
ATOM 853 O O . GLY A 1 104 ? 3.020 9.028 -9.962 1.00 95.06 104 GLY A O 1
ATOM 854 N N . TYR A 1 105 ? 3.110 8.365 -7.826 1.00 94.31 105 TYR A N 1
ATOM 855 C CA . TYR A 1 105 ? 1.875 9.048 -7.440 1.00 94.31 105 TYR A CA 1
ATOM 856 C C . TYR A 1 105 ? 2.074 10.561 -7.382 1.00 94.31 105 TYR A C 1
ATOM 858 O O . TYR A 1 105 ? 3.059 11.053 -6.837 1.00 94.31 105 TYR A O 1
ATOM 866 N N . SER A 1 106 ? 1.112 11.319 -7.905 1.00 93.62 106 SER A N 1
ATOM 867 C CA . SER A 1 106 ? 1.087 12.775 -7.738 1.00 93.62 106 SER A CA 1
ATOM 868 C C . SER A 1 106 ? 0.843 13.164 -6.276 1.00 93.62 106 SER A C 1
ATOM 870 O O . SER A 1 106 ? 0.228 12.414 -5.514 1.00 93.62 106 SER A O 1
ATOM 872 N N . TYR A 1 107 ? 1.222 14.387 -5.897 1.00 88.75 107 TYR A N 1
ATOM 873 C CA . TYR A 1 107 ? 0.933 14.934 -4.565 1.00 88.75 107 TYR A CA 1
ATOM 874 C C . TYR A 1 107 ? -0.552 14.857 -4.191 1.00 88.75 107 TYR A C 1
ATOM 876 O O . TYR A 1 107 ? -0.889 14.579 -3.043 1.00 88.75 107 TYR A O 1
ATOM 884 N N . GLN A 1 108 ? -1.458 15.052 -5.155 1.00 91.06 108 GLN A N 1
ATOM 885 C CA . GLN A 1 108 ? -2.897 14.936 -4.910 1.00 91.06 108 GLN A CA 1
ATOM 886 C C . GLN A 1 108 ? -3.312 13.501 -4.565 1.00 91.06 108 GLN A C 1
ATOM 888 O O . GLN A 1 108 ? -4.121 13.303 -3.661 1.00 91.06 108 GLN A O 1
ATOM 893 N N . GLN A 1 109 ? -2.758 12.502 -5.257 1.00 92.12 109 GLN A N 1
ATOM 894 C CA . GLN A 1 109 ? -3.023 11.090 -4.969 1.00 92.12 109 GLN A CA 1
ATOM 895 C C . GLN A 1 109 ? -2.435 10.685 -3.616 1.00 92.12 109 GLN A C 1
ATOM 897 O O . GLN A 1 109 ? -3.133 10.078 -2.809 1.00 92.12 109 GLN A O 1
ATOM 902 N N . LEU A 1 110 ? -1.201 11.102 -3.327 1.00 90.94 110 LEU A N 1
ATOM 903 C CA . LEU A 1 110 ? -0.547 10.857 -2.042 1.00 90.94 110 LEU A CA 1
ATOM 904 C C . LEU A 1 110 ? -1.319 11.489 -0.876 1.00 90.94 110 LEU A C 1
ATOM 906 O O . LEU A 1 110 ? -1.548 10.830 0.132 1.00 90.94 110 LEU A O 1
ATOM 910 N N . ASN A 1 111 ? -1.802 12.724 -1.026 1.00 87.44 111 ASN A N 1
ATOM 911 C CA . ASN A 1 111 ? -2.626 13.378 -0.007 1.00 87.44 111 ASN A CA 1
ATOM 912 C C . ASN A 1 111 ? -3.952 12.632 0.236 1.00 87.44 111 ASN A C 1
ATOM 914 O O . ASN A 1 111 ? -4.393 12.519 1.376 1.00 87.44 111 ASN A O 1
ATOM 918 N N . ARG A 1 112 ? -4.584 12.080 -0.812 1.00 89.38 112 ARG A N 1
ATOM 919 C CA . ARG A 1 112 ? -5.778 11.230 -0.648 1.00 89.38 112 ARG A CA 1
ATOM 920 C C . ARG A 1 112 ? -5.451 9.960 0.133 1.00 89.38 112 ARG A C 1
ATOM 922 O O . ARG A 1 112 ? -6.138 9.676 1.107 1.00 89.38 112 ARG A O 1
ATOM 929 N N . ILE A 1 113 ? -4.381 9.260 -0.245 1.00 88.06 113 ILE A N 1
ATOM 930 C CA . ILE A 1 113 ? -3.909 8.054 0.450 1.00 88.06 113 ILE A CA 1
ATOM 931 C C . ILE A 1 113 ? -3.649 8.354 1.931 1.00 88.06 113 ILE A C 1
ATOM 933 O O . ILE A 1 113 ? -4.142 7.631 2.796 1.00 88.06 113 ILE A O 1
ATOM 937 N N . PHE A 1 114 ? -2.941 9.448 2.227 1.00 83.62 114 PHE A N 1
ATOM 938 C CA . PHE A 1 114 ? -2.627 9.866 3.592 1.00 83.62 114 PHE A CA 1
ATOM 939 C C . PHE A 1 114 ? -3.876 10.180 4.417 1.00 83.62 114 PHE A C 1
ATOM 941 O O . PHE A 1 114 ? -4.002 9.693 5.535 1.00 83.62 114 PHE A O 1
ATOM 948 N N . ARG A 1 115 ? -4.832 10.938 3.866 1.00 83.69 115 ARG A N 1
ATOM 949 C CA . ARG A 1 115 ? -6.105 11.219 4.550 1.00 83.69 115 ARG A CA 1
ATOM 950 C C . ARG A 1 115 ? -6.861 9.935 4.863 1.00 83.69 115 ARG A C 1
ATOM 952 O O . ARG A 1 115 ? -7.223 9.720 6.008 1.00 83.69 115 ARG A O 1
ATOM 959 N N . THR A 1 116 ? -6.990 9.034 3.890 1.00 85.88 116 THR A N 1
ATOM 960 C CA . THR A 1 116 ? -7.629 7.729 4.104 1.00 85.88 116 THR A CA 1
ATOM 961 C C . THR A 1 116 ? -6.921 6.902 5.181 1.00 85.88 116 THR A C 1
ATOM 963 O O . THR A 1 116 ? -7.588 6.235 5.971 1.00 85.88 116 THR A O 1
ATOM 966 N N . PHE A 1 117 ? -5.586 6.948 5.242 1.00 82.88 117 PHE A N 1
ATOM 967 C CA . PHE A 1 117 ? -4.823 6.297 6.308 1.00 82.88 117 PHE A CA 1
ATOM 968 C C . PHE A 1 117 ? -5.130 6.908 7.679 1.00 82.88 117 PHE A C 1
ATOM 970 O O . PHE A 1 117 ? -5.457 6.170 8.604 1.00 82.88 117 PHE A O 1
ATOM 977 N N . MET A 1 118 ? -5.080 8.238 7.799 1.00 78.75 118 MET A N 1
ATOM 978 C CA . MET A 1 118 ? -5.361 8.948 9.052 1.00 78.75 118 MET A CA 1
ATOM 979 C C . MET A 1 118 ? -6.798 8.720 9.533 1.00 78.75 118 MET A C 1
ATOM 981 O O . MET A 1 118 ? -6.998 8.407 10.705 1.00 78.75 118 MET A O 1
ATOM 985 N N . ASP A 1 119 ? -7.777 8.768 8.627 1.00 83.12 119 ASP A N 1
ATOM 986 C CA . ASP A 1 119 ? -9.180 8.453 8.920 1.00 83.12 119 ASP A CA 1
ATOM 987 C C . ASP A 1 119 ? -9.334 6.998 9.398 1.00 83.12 119 ASP A C 1
ATOM 989 O O . ASP A 1 119 ? -10.165 6.682 10.249 1.00 83.12 119 ASP A O 1
ATOM 993 N N . GLY A 1 120 ? -8.540 6.074 8.848 1.00 80.25 120 GLY A N 1
ATOM 994 C CA . GLY A 1 120 ? -8.468 4.685 9.302 1.00 80.25 120 GLY A CA 1
ATOM 995 C C . GLY A 1 120 ? -7.873 4.549 10.706 1.00 80.25 120 GLY A C 1
ATOM 996 O O . GLY A 1 120 ? -8.446 3.853 11.542 1.00 80.25 120 GLY A O 1
ATOM 997 N N . CYS A 1 121 ? -6.762 5.233 10.984 1.00 77.00 121 CYS A N 1
ATOM 998 C CA . CYS A 1 121 ? -6.119 5.244 12.300 1.00 77.00 121 CYS A CA 1
ATOM 999 C C . CYS A 1 121 ? -7.051 5.807 13.377 1.00 77.00 121 CYS A C 1
ATOM 1001 O O . CYS A 1 121 ? -7.255 5.153 14.397 1.00 77.00 121 CYS A O 1
ATOM 1003 N N . GLN A 1 122 ? -7.690 6.950 13.116 1.00 82.00 122 GLN A N 1
ATOM 1004 C CA . GLN A 1 122 ? -8.634 7.571 14.045 1.00 82.00 122 GLN A CA 1
ATOM 1005 C C . GLN A 1 122 ? -9.827 6.652 14.344 1.00 82.00 122 GLN A C 1
ATOM 1007 O O . GLN A 1 122 ? -10.182 6.447 15.505 1.00 82.00 122 GLN A O 1
ATOM 1012 N N . ARG A 1 123 ? -10.413 6.028 13.313 1.00 82.75 123 ARG A N 1
ATOM 1013 C CA . ARG A 1 123 ? -11.474 5.024 13.503 1.00 82.75 123 ARG A CA 1
ATOM 1014 C C . ARG A 1 123 ? -10.990 3.799 14.275 1.00 82.75 123 ARG A C 1
ATOM 1016 O O . ARG A 1 123 ? -11.775 3.185 14.994 1.00 82.75 123 ARG A O 1
ATOM 1023 N N . GLY A 1 124 ? -9.724 3.417 14.121 1.00 82.69 124 GLY A N 1
ATOM 1024 C CA . GLY A 1 124 ? -9.089 2.348 14.891 1.00 82.69 124 GLY A CA 1
ATOM 1025 C C . GLY A 1 124 ? -8.961 2.692 16.376 1.00 82.69 124 GLY A C 1
ATOM 1026 O O . GLY A 1 124 ? -9.315 1.873 17.220 1.00 82.69 124 GLY A O 1
ATOM 1027 N N . GLU A 1 125 ? -8.522 3.909 16.699 1.00 84.12 125 GLU A N 1
ATOM 1028 C CA . GLU A 1 125 ? -8.431 4.416 18.077 1.00 84.12 125 GLU A CA 1
ATOM 1029 C C . GLU A 1 125 ? -9.808 4.505 18.742 1.00 84.12 125 GLU A C 1
ATOM 1031 O O . GLU A 1 125 ? -9.989 4.049 19.871 1.00 84.12 125 GLU A O 1
ATOM 1036 N N . GLN A 1 126 ? -10.803 5.029 18.023 1.00 85.88 126 GLN A N 1
ATOM 1037 C CA . GLN A 1 126 ? -12.185 5.094 18.502 1.00 85.88 126 GLN A CA 1
ATOM 1038 C C . GLN A 1 126 ? -12.763 3.695 18.739 1.00 85.88 126 GLN A C 1
ATOM 1040 O O . GLN A 1 126 ? -13.405 3.459 19.762 1.00 85.88 126 GLN A O 1
ATOM 1045 N N . ALA A 1 127 ? -12.494 2.747 17.836 1.00 87.00 127 ALA A N 1
ATOM 1046 C CA . ALA A 1 127 ? -12.900 1.360 18.020 1.00 87.00 127 ALA A CA 1
ATOM 1047 C C . ALA A 1 127 ? -12.230 0.732 19.250 1.00 87.00 127 ALA A C 1
ATOM 1049 O O . ALA A 1 127 ? -12.916 0.119 20.063 1.00 87.00 127 ALA A O 1
ATOM 1050 N N . ALA A 1 128 ? -10.921 0.934 19.434 1.00 85.88 128 ALA A N 1
ATOM 1051 C CA . ALA A 1 128 ? -10.203 0.463 20.616 1.00 85.88 128 ALA A CA 1
ATOM 1052 C C . ALA A 1 128 ? -10.818 1.026 21.907 1.00 85.88 128 ALA A C 1
ATOM 1054 O O . ALA A 1 128 ? -11.111 0.262 22.821 1.00 85.88 128 ALA A O 1
ATOM 1055 N N . ALA A 1 129 ? -11.100 2.333 21.953 1.00 86.75 129 ALA A N 1
ATOM 1056 C CA . ALA A 1 129 ? -11.721 2.982 23.106 1.00 86.75 129 ALA A CA 1
ATOM 1057 C C . ALA A 1 129 ? -13.103 2.399 23.444 1.00 86.75 129 ALA A C 1
ATOM 1059 O O . ALA A 1 129 ? -13.402 2.182 24.618 1.00 86.75 129 ALA A O 1
ATOM 1060 N N . LEU A 1 130 ? -13.930 2.102 22.434 1.00 88.88 130 LEU A N 1
ATOM 1061 C CA . LEU A 1 130 ? -15.224 1.444 22.639 1.00 88.88 130 LEU A CA 1
ATOM 1062 C C . LEU A 1 130 ? -15.058 0.039 23.225 1.00 88.88 130 LEU A C 1
ATOM 1064 O O . LEU A 1 130 ? -15.766 -0.308 24.166 1.00 88.88 130 LEU A O 1
ATOM 1068 N N . ILE A 1 131 ? -14.110 -0.758 22.722 1.00 87.88 131 ILE A N 1
ATOM 1069 C CA . ILE A 1 131 ? -13.869 -2.103 23.266 1.00 87.88 131 ILE A CA 1
ATOM 1070 C C . ILE A 1 131 ? -13.330 -2.039 24.701 1.00 87.88 131 ILE A C 1
ATOM 1072 O O . ILE A 1 131 ? -13.754 -2.830 25.541 1.00 87.88 131 ILE A O 1
ATOM 1076 N N . THR A 1 132 ? -12.473 -1.069 25.019 1.00 86.12 132 THR A N 1
ATOM 1077 C CA . THR A 1 132 ? -12.027 -0.816 26.397 1.00 86.12 132 THR A CA 1
ATOM 1078 C C . THR A 1 132 ? -13.202 -0.485 27.320 1.00 86.12 132 THR A C 1
ATOM 1080 O O . THR A 1 132 ? -13.275 -1.001 28.431 1.00 86.12 132 THR A O 1
ATOM 1083 N N . GLN A 1 133 ? -14.155 0.338 26.865 1.00 89.12 133 GLN A N 1
ATOM 1084 C CA . GLN A 1 133 ? -15.350 0.666 27.650 1.00 89.12 133 GLN A CA 1
ATOM 1085 C C . GLN A 1 133 ? -16.226 -0.559 27.922 1.00 89.12 133 GLN A C 1
ATOM 1087 O O . GLN A 1 133 ? -16.774 -0.667 29.014 1.00 89.12 133 GLN A O 1
ATOM 1092 N N . VAL A 1 134 ? -16.328 -1.492 26.970 1.00 88.50 134 VAL A N 1
ATOM 1093 C CA . VAL A 1 134 ? -16.988 -2.783 27.212 1.00 88.50 134 VAL A CA 1
ATOM 1094 C C . VAL A 1 134 ? -16.226 -3.588 28.262 1.00 88.50 134 VAL A C 1
ATOM 1096 O O . VAL A 1 134 ? -16.845 -4.117 29.178 1.00 88.50 134 VAL A O 1
ATOM 1099 N N . HIS A 1 135 ? -14.901 -3.708 28.128 1.00 85.62 135 HIS A N 1
ATOM 1100 C CA . HIS A 1 135 ? -14.082 -4.514 29.038 1.00 85.62 135 HIS A CA 1
ATOM 1101 C C . HIS A 1 135 ? -14.217 -4.057 30.498 1.00 85.62 135 HIS A C 1
ATOM 1103 O O . HIS A 1 135 ? -14.319 -4.892 31.387 1.00 85.62 135 HIS A O 1
ATOM 1109 N N . TYR A 1 136 ? -14.293 -2.746 30.732 1.00 87.44 136 TYR A N 1
ATOM 1110 C CA . TYR A 1 136 ? -14.530 -2.167 32.060 1.00 87.44 136 TYR A CA 1
ATOM 1111 C C . TYR A 1 136 ? -16.016 -1.964 32.404 1.00 87.44 136 TYR A C 1
ATOM 1113 O O . TYR A 1 136 ? -16.332 -1.215 33.324 1.00 87.44 136 TYR A O 1
ATOM 1121 N N . GLU A 1 137 ? -16.927 -2.601 31.664 1.00 91.06 137 GLU A N 1
ATOM 1122 C CA . GLU A 1 137 ? -18.374 -2.615 31.924 1.00 91.06 137 GLU A CA 1
ATOM 1123 C C . GLU A 1 137 ? -19.055 -1.229 31.916 1.00 91.06 137 GLU A C 1
ATOM 1125 O O . GLU A 1 137 ? -20.158 -1.062 32.433 1.00 91.06 137 GLU A O 1
ATOM 1130 N N . TYR A 1 138 ? -18.441 -0.223 31.283 1.00 93.06 138 TYR A N 1
ATOM 1131 C CA . TYR A 1 138 ? -19.037 1.109 31.125 1.00 93.06 138 TYR A CA 1
ATOM 1132 C C . TYR A 1 138 ? -20.163 1.139 30.086 1.00 93.06 138 TYR A C 1
ATOM 1134 O O . TYR A 1 138 ? -21.069 1.964 30.190 1.00 93.06 138 TYR A O 1
ATOM 1142 N N . ILE A 1 139 ? -20.088 0.273 29.072 1.00 93.88 139 ILE A N 1
ATOM 1143 C CA . ILE A 1 139 ? -21.119 0.095 28.042 1.00 93.88 139 ILE A CA 1
ATOM 1144 C C . ILE A 1 139 ? -21.304 -1.391 27.739 1.00 93.88 139 ILE A C 1
ATOM 1146 O O . ILE A 1 139 ? -20.415 -2.213 27.963 1.00 93.88 139 ILE A O 1
ATOM 1150 N N . THR A 1 140 ? -22.445 -1.743 27.159 1.00 92.56 140 THR A N 1
ATOM 1151 C CA . THR A 1 140 ? -22.715 -3.110 26.704 1.00 92.56 140 THR A CA 1
ATOM 1152 C C . THR A 1 140 ? -22.054 -3.409 25.353 1.00 92.56 140 THR A C 1
ATOM 1154 O O . THR A 1 140 ? -21.833 -2.522 24.523 1.00 92.56 140 THR A O 1
ATOM 1157 N N . MET A 1 141 ? -21.820 -4.696 25.062 1.00 89.25 141 MET A N 1
ATOM 1158 C CA . MET A 1 141 ? -21.368 -5.133 23.729 1.00 89.25 141 MET A CA 1
ATOM 1159 C C . MET A 1 141 ? -22.334 -4.728 22.609 1.00 89.25 141 MET A C 1
ATOM 1161 O O . MET A 1 141 ? -21.892 -4.437 21.499 1.00 89.25 141 MET A O 1
ATOM 1165 N N . SER A 1 142 ? -23.642 -4.696 22.883 1.00 91.38 142 SER A N 1
ATOM 1166 C CA . SER A 1 142 ? -24.643 -4.292 21.891 1.00 91.38 142 SER A CA 1
ATOM 1167 C C . SER A 1 142 ? -24.533 -2.805 21.549 1.00 91.38 142 SER A C 1
ATOM 1169 O O . SER A 1 142 ? -24.659 -2.433 20.383 1.00 91.38 142 SER A O 1
ATOM 1171 N N . GLU A 1 143 ? -24.281 -1.949 22.542 1.00 91.69 143 GLU A N 1
ATOM 1172 C CA . GLU A 1 143 ? -24.053 -0.517 22.320 1.00 91.69 143 GLU A CA 1
ATOM 1173 C C . GLU A 1 143 ? -22.758 -0.281 21.543 1.00 91.69 143 GLU A C 1
ATOM 1175 O O . GLU A 1 143 ? -22.758 0.473 20.570 1.00 91.69 143 GLU A O 1
ATOM 1180 N N . ALA A 1 144 ? -21.672 -0.969 21.911 1.00 89.94 144 ALA A N 1
ATOM 1181 C CA . ALA A 1 144 ? -20.410 -0.892 21.181 1.00 89.94 144 ALA A CA 1
ATOM 1182 C C . ALA A 1 144 ? -20.565 -1.341 19.718 1.00 89.94 144 ALA A C 1
ATOM 1184 O O . ALA A 1 144 ? -20.094 -0.651 18.816 1.00 89.94 144 ALA A O 1
ATOM 1185 N N . TYR A 1 145 ? -21.272 -2.448 19.467 1.00 90.06 145 TYR A N 1
ATOM 1186 C CA . TYR A 1 145 ? -21.558 -2.939 18.116 1.00 90.06 145 TYR A CA 1
ATOM 1187 C C . TYR A 1 145 ? -22.319 -1.903 17.276 1.00 90.06 145 TYR A C 1
ATOM 1189 O O . TYR A 1 145 ? -21.943 -1.630 16.134 1.00 90.06 145 TYR A O 1
ATOM 1197 N N . ASN A 1 146 ? -23.350 -1.277 17.850 1.00 92.62 146 ASN A N 1
ATOM 1198 C CA . ASN A 1 146 ? -24.122 -0.240 17.167 1.00 92.62 146 ASN A CA 1
ATOM 1199 C C . ASN A 1 146 ? -23.270 0.988 16.824 1.00 92.62 146 ASN A C 1
ATOM 1201 O O . ASN A 1 146 ? -23.408 1.518 15.725 1.00 92.62 146 ASN A O 1
ATOM 1205 N N . LYS A 1 147 ? -22.375 1.422 17.718 1.00 91.81 147 LYS A N 1
ATOM 1206 C CA . LYS A 1 147 ? -21.464 2.548 17.450 1.00 91.81 147 LYS A CA 1
ATOM 1207 C C . LYS A 1 147 ? -20.417 2.198 16.390 1.00 91.81 147 LYS A C 1
ATOM 1209 O O . LYS A 1 147 ? -20.182 2.972 15.467 1.00 91.81 147 LYS A O 1
ATOM 1214 N N . LEU A 1 148 ? -19.827 1.005 16.465 1.00 89.06 148 LEU A N 1
ATOM 1215 C CA . LEU A 1 148 ? -18.841 0.533 15.487 1.00 89.06 148 LEU A CA 1
ATOM 1216 C C . LEU A 1 148 ? -19.429 0.461 14.071 1.00 89.06 148 LEU A C 1
ATOM 1218 O O . LEU A 1 148 ? -18.794 0.906 13.117 1.00 89.06 148 LEU A O 1
ATOM 1222 N N . THR A 1 149 ? -20.647 -0.061 13.935 1.00 90.25 149 THR A N 1
ATOM 1223 C CA . THR A 1 149 ? -21.310 -0.210 12.633 1.00 90.25 149 THR A CA 1
ATOM 1224 C C . THR A 1 149 ? -21.889 1.105 12.109 1.00 90.25 149 THR A C 1
ATOM 1226 O O . THR A 1 149 ? -21.592 1.489 10.980 1.00 90.25 149 THR A O 1
ATOM 1229 N N . ASN A 1 150 ? -22.673 1.827 12.917 1.00 90.06 150 ASN A N 1
ATOM 1230 C CA . ASN A 1 150 ? -23.437 2.986 12.440 1.00 90.06 150 ASN A CA 1
ATOM 1231 C C . ASN A 1 150 ? -22.664 4.310 12.495 1.00 90.06 150 ASN A C 1
ATOM 1233 O O . ASN A 1 150 ? -22.906 5.179 11.662 1.00 90.06 150 ASN A O 1
ATOM 1237 N N . GLU A 1 151 ? -21.756 4.487 13.459 1.00 89.00 151 GLU A N 1
ATOM 1238 C CA . GLU A 1 151 ? -21.011 5.746 13.624 1.00 89.00 151 GLU A CA 1
ATOM 1239 C C . GLU A 1 151 ? -19.626 5.668 12.974 1.00 89.00 151 GLU A C 1
ATOM 1241 O O . GLU A 1 151 ? -19.197 6.606 12.307 1.00 89.00 151 GLU A O 1
ATOM 1246 N N . LEU A 1 152 ? -18.930 4.538 13.137 1.00 85.88 152 LEU A N 1
ATOM 1247 C CA . LEU A 1 152 ? -17.564 4.354 12.628 1.00 85.88 152 LEU A CA 1
ATOM 1248 C C . LEU A 1 152 ? -17.502 3.636 11.269 1.00 85.88 152 LEU A C 1
ATOM 1250 O O . LEU A 1 152 ? -16.434 3.570 10.652 1.00 85.88 152 LEU A O 1
ATOM 1254 N N . GLY A 1 153 ? -18.641 3.134 10.781 1.00 86.38 153 GLY A N 1
ATOM 1255 C CA . GLY A 1 153 ? -18.775 2.545 9.450 1.00 86.38 153 GLY A CA 1
ATOM 1256 C C . GLY A 1 153 ? -18.030 1.222 9.271 1.00 86.38 153 GLY A C 1
ATOM 1257 O O . GLY A 1 153 ? -17.600 0.918 8.158 1.00 86.38 153 GLY A O 1
ATOM 1258 N N . TYR A 1 154 ? -17.822 0.456 10.346 1.00 85.50 154 TYR A N 1
ATOM 1259 C CA . TYR A 1 154 ? -17.278 -0.896 10.233 1.00 85.50 154 TYR A CA 1
ATOM 1260 C C . TYR A 1 154 ? -18.325 -1.838 9.638 1.00 85.50 154 TYR A C 1
ATOM 1262 O O . TYR A 1 154 ? -19.482 -1.844 10.063 1.00 85.50 154 TYR A O 1
ATOM 1270 N N . ALA A 1 155 ? -17.903 -2.680 8.695 1.00 87.19 155 ALA A N 1
ATOM 1271 C CA . ALA A 1 155 ? -18.727 -3.794 8.253 1.00 87.19 155 ALA A CA 1
ATOM 1272 C C . ALA A 1 155 ? -18.932 -4.784 9.421 1.00 87.19 155 ALA A C 1
ATOM 1274 O O . ALA A 1 155 ? -18.000 -4.978 10.212 1.00 87.19 155 ALA A O 1
ATOM 1275 N N . PRO A 1 156 ? -20.109 -5.420 9.560 1.00 84.50 156 PRO A N 1
ATOM 1276 C CA . PRO A 1 156 ? -20.389 -6.372 10.641 1.00 84.50 156 PRO A CA 1
ATOM 1277 C C . PRO A 1 156 ? -19.304 -7.444 10.840 1.00 84.50 156 PRO A C 1
ATOM 1279 O O . PRO A 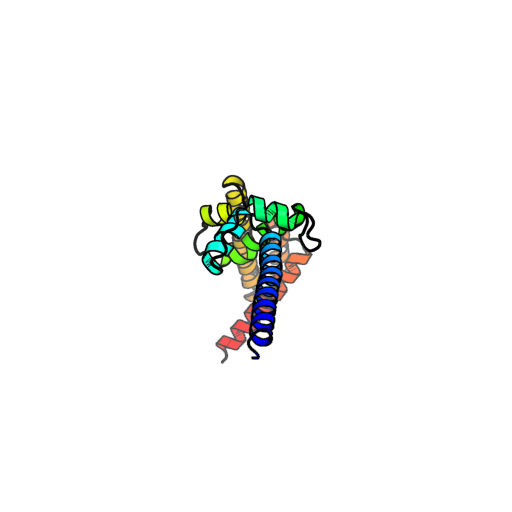1 156 ? -18.903 -7.739 11.966 1.00 84.50 156 PRO A O 1
ATOM 1282 N N . GLU A 1 157 ? -18.777 -7.988 9.747 1.00 84.00 157 GLU A N 1
ATOM 1283 C CA . GLU A 1 157 ? -17.701 -8.978 9.728 1.00 84.00 157 GLU A CA 1
ATOM 1284 C C . GLU A 1 157 ? -16.363 -8.429 10.251 1.00 84.00 157 GLU A C 1
ATOM 1286 O O . GLU A 1 157 ? -15.610 -9.139 10.924 1.00 84.00 157 GLU A O 1
ATOM 1291 N N . ASP A 1 158 ? -16.075 -7.149 10.006 1.00 82.06 158 ASP A N 1
ATOM 1292 C CA . ASP A 1 158 ? -14.871 -6.492 10.508 1.00 82.06 158 ASP A CA 1
ATOM 1293 C C . ASP A 1 158 ? -14.981 -6.189 12.006 1.00 82.06 158 ASP A C 1
ATOM 1295 O O . ASP A 1 158 ? -13.965 -6.224 12.705 1.00 82.06 158 ASP A O 1
ATOM 1299 N N . VAL A 1 159 ? -16.194 -5.942 12.520 1.00 82.19 159 VAL A N 1
ATOM 1300 C CA . VAL A 1 159 ? -16.432 -5.714 13.955 1.00 82.19 159 VAL A CA 1
ATOM 1301 C C . VAL A 1 159 ? -16.010 -6.928 14.775 1.00 82.19 159 VAL A C 1
ATOM 1303 O O . VAL A 1 159 ? -15.283 -6.771 15.757 1.00 82.19 159 VAL A O 1
ATOM 1306 N N . ILE A 1 160 ? -16.396 -8.135 14.352 1.00 82.56 160 ILE A N 1
ATOM 1307 C CA . ILE A 1 160 ? -16.015 -9.385 15.031 1.00 82.56 160 ILE A CA 1
ATOM 1308 C C . ILE A 1 160 ? -14.489 -9.495 15.109 1.00 82.56 160 ILE A C 1
ATOM 1310 O O . ILE A 1 160 ? -13.933 -9.661 16.196 1.00 82.56 160 ILE A O 1
ATOM 1314 N N . ARG A 1 161 ? -13.801 -9.290 13.979 1.00 83.50 161 ARG A N 1
ATOM 1315 C CA . ARG A 1 161 ? -12.335 -9.360 13.907 1.00 83.50 161 ARG A CA 1
ATOM 1316 C C . ARG A 1 161 ? -11.654 -8.335 14.819 1.00 83.50 161 ARG A C 1
ATOM 1318 O O . ARG A 1 161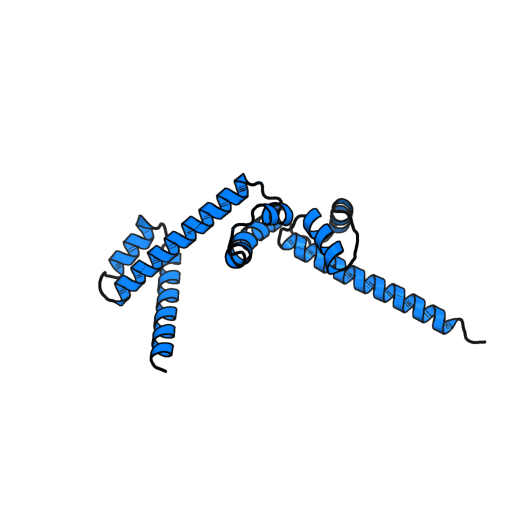 ? -10.632 -8.639 15.433 1.00 83.50 161 ARG A O 1
ATOM 1325 N N . VAL A 1 162 ? -12.184 -7.112 14.895 1.00 80.75 162 VAL A N 1
ATOM 1326 C CA . VAL A 1 162 ? -11.655 -6.059 15.780 1.00 80.75 162 VAL A CA 1
ATOM 1327 C C . VAL A 1 162 ? -11.819 -6.455 17.246 1.00 80.75 162 VAL A C 1
ATOM 1329 O O . VAL A 1 162 ? -10.854 -6.361 18.004 1.00 80.75 162 VAL A O 1
ATOM 1332 N N . VAL A 1 163 ? -13.000 -6.941 17.636 1.00 79.31 163 VAL A N 1
ATOM 1333 C CA . VAL A 1 163 ? -13.290 -7.370 19.013 1.00 79.31 163 VAL A CA 1
ATOM 1334 C C . VAL A 1 163 ? -12.369 -8.512 19.439 1.00 79.31 163 VAL A C 1
AT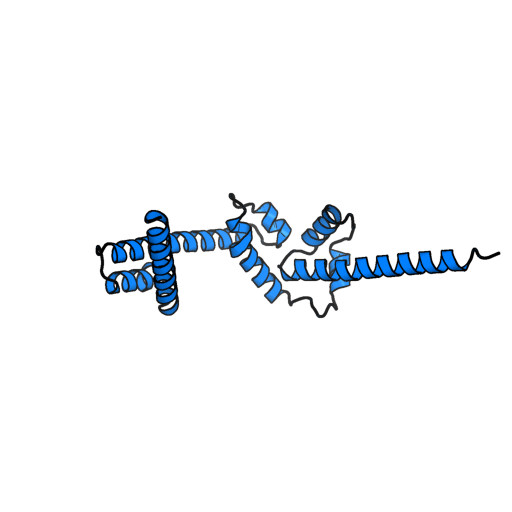OM 1336 O O . VAL A 1 163 ? -11.755 -8.433 20.501 1.00 79.31 163 VAL A O 1
ATOM 1339 N N . GLU A 1 164 ? -12.235 -9.553 18.614 1.00 83.56 164 GLU A N 1
ATOM 1340 C CA . GLU A 1 164 ? -11.365 -10.703 18.898 1.00 83.56 164 GLU A CA 1
ATOM 1341 C C . GLU A 1 164 ? -9.906 -10.281 19.069 1.00 83.56 164 GLU A C 1
ATOM 1343 O O . GLU A 1 164 ? -9.246 -10.662 20.038 1.00 83.56 164 GLU A O 1
ATOM 1348 N N . LYS A 1 165 ? -9.410 -9.433 18.161 1.00 83.62 165 LYS A N 1
ATOM 1349 C CA . LYS A 1 165 ? -8.038 -8.931 18.223 1.00 83.62 165 LYS A CA 1
ATOM 1350 C C . LYS A 1 165 ? -7.787 -8.110 19.488 1.00 83.62 165 LYS A C 1
ATOM 1352 O O . LYS A 1 165 ? -6.740 -8.269 20.110 1.00 83.62 165 LYS A O 1
ATOM 1357 N N . MET A 1 166 ? -8.726 -7.246 19.869 1.00 81.19 166 MET A N 1
ATOM 1358 C CA . MET A 1 166 ? -8.599 -6.419 21.071 1.00 81.19 166 MET A CA 1
ATOM 1359 C C . MET A 1 166 ? -8.657 -7.259 22.349 1.00 81.19 166 MET A C 1
ATOM 1361 O O . MET A 1 166 ? -7.825 -7.058 23.228 1.00 81.19 166 MET A O 1
ATOM 1365 N N . LYS A 1 167 ? -9.552 -8.253 22.435 1.00 79.44 167 LYS A N 1
ATOM 1366 C CA . LYS A 1 167 ? -9.576 -9.203 23.562 1.00 79.44 167 LYS A CA 1
ATOM 1367 C C . LYS A 1 167 ? -8.240 -9.927 23.729 1.00 79.44 167 LYS A C 1
ATOM 1369 O O . LYS A 1 167 ? -7.688 -9.928 24.823 1.00 79.44 167 LYS A O 1
ATOM 1374 N N . GLY A 1 168 ? -7.677 -10.453 22.638 1.00 83.88 168 GLY A N 1
ATOM 1375 C CA . GLY A 1 168 ? -6.369 -11.113 22.679 1.00 83.88 168 GLY A CA 1
ATOM 1376 C C . GLY A 1 168 ? -5.230 -10.190 23.134 1.00 83.88 168 GLY A C 1
ATOM 1377 O O . GLY A 1 168 ? -4.305 -10.641 23.812 1.00 83.88 168 GLY A O 1
ATOM 1378 N N . LEU A 1 169 ? -5.296 -8.893 22.806 1.00 83.06 169 LEU A N 1
ATOM 1379 C CA . LEU A 1 169 ? -4.342 -7.894 23.300 1.00 83.06 169 LEU A CA 1
ATOM 1380 C C . LEU A 1 169 ? -4.495 -7.651 24.807 1.00 83.06 169 LEU A C 1
ATOM 1382 O O . LEU A 1 169 ? -3.483 -7.649 25.503 1.00 83.06 169 LEU A O 1
ATOM 1386 N N . PHE A 1 170 ? -5.722 -7.501 25.317 1.00 82.00 170 PHE A N 1
ATOM 1387 C CA . PHE A 1 170 ? -5.967 -7.353 26.758 1.00 82.00 170 PHE A CA 1
ATOM 1388 C C . PHE A 1 170 ? -5.458 -8.559 27.548 1.00 82.00 170 PHE A C 1
ATOM 1390 O O . PHE A 1 170 ? -4.670 -8.389 28.472 1.00 82.00 170 PHE A O 1
ATOM 1397 N N . GLU A 1 171 ? -5.802 -9.776 27.121 1.00 84.38 171 GLU A N 1
ATOM 1398 C CA . GLU A 1 171 ? -5.328 -11.008 27.765 1.00 84.38 171 GLU A CA 1
ATOM 1399 C C . GLU A 1 171 ? -3.796 -11.124 27.760 1.00 84.38 171 GLU A C 1
ATOM 1401 O O . GLU A 1 171 ? -3.197 -11.671 28.687 1.00 84.38 171 GLU A O 1
ATOM 1406 N N . SER A 1 172 ? -3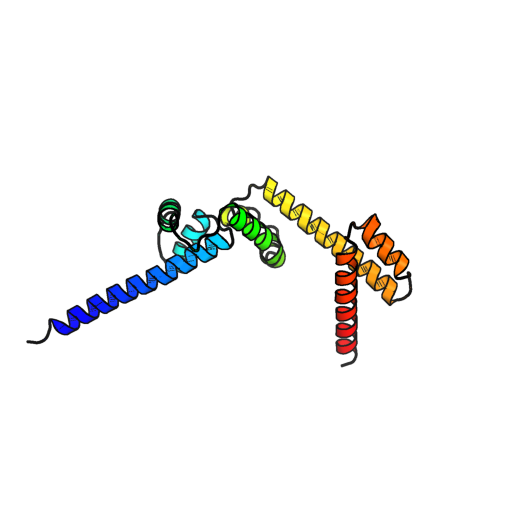.143 -10.639 26.699 1.00 85.62 172 SER A N 1
ATOM 1407 C CA . SER A 1 172 ? -1.679 -10.629 26.609 1.00 85.62 172 SER A CA 1
ATOM 1408 C C . SER A 1 172 ? -1.067 -9.617 27.579 1.00 85.62 172 SER A C 1
ATOM 1410 O O . SER A 1 172 ? -0.112 -9.952 28.276 1.00 85.62 172 SER A O 1
ATOM 1412 N N . LEU A 1 173 ? -1.641 -8.414 27.669 1.00 83.31 173 LEU A N 1
ATOM 1413 C CA . LEU A 1 173 ? -1.197 -7.367 28.594 1.00 83.31 173 LEU A CA 1
ATOM 1414 C C . LEU A 1 173 ? -1.386 -7.780 30.058 1.00 83.31 173 LEU A C 1
ATOM 1416 O O . LEU A 1 173 ? -0.475 -7.612 30.863 1.00 83.31 173 LEU A O 1
ATOM 1420 N N . GLU A 1 174 ? -2.523 -8.382 30.406 1.00 82.81 174 GLU A N 1
ATOM 1421 C CA . GLU A 1 174 ? -2.780 -8.893 31.760 1.00 82.81 174 GLU A CA 1
ATOM 1422 C C . GLU A 1 174 ? -1.742 -9.944 32.181 1.00 82.81 174 GLU A C 1
ATOM 1424 O O . GLU A 1 174 ? -1.262 -9.926 33.317 1.00 82.81 174 GLU A O 1
ATOM 1429 N N . LYS A 1 175 ? -1.332 -10.825 31.257 1.00 87.44 175 LYS A N 1
ATOM 1430 C CA . LYS A 1 175 ? -0.272 -11.825 31.488 1.00 87.44 175 LYS A CA 1
ATOM 1431 C C . LYS A 1 175 ? 1.117 -11.215 31.663 1.00 87.44 175 LYS A C 1
ATOM 1433 O O . LYS A 1 175 ? 1.953 -11.817 32.329 1.00 87.44 175 LYS A O 1
ATOM 1438 N N . GLU A 1 176 ? 1.396 -10.076 31.036 1.00 86.75 176 GLU A N 1
ATOM 1439 C CA . GLU A 1 176 ? 2.665 -9.363 31.216 1.00 86.75 176 GLU A CA 1
ATOM 1440 C C . GLU A 1 176 ? 2.713 -8.624 32.552 1.00 86.75 176 GLU A C 1
ATOM 1442 O O . GLU A 1 176 ? 3.741 -8.651 33.216 1.00 86.75 176 GLU A O 1
ATOM 1447 N N . VAL A 1 177 ? 1.600 -8.023 32.977 1.00 79.31 177 VAL A N 1
ATOM 1448 C CA . VAL A 1 177 ? 1.498 -7.298 34.256 1.00 79.31 177 VAL A CA 1
ATOM 1449 C C . VAL A 1 177 ? 1.510 -8.241 35.469 1.00 79.31 177 VAL A C 1
ATOM 1451 O O . VAL A 1 177 ? 1.863 -7.826 36.569 1.00 79.31 177 VAL A O 1
ATOM 1454 N N . THR A 1 178 ? 1.135 -9.510 35.288 1.00 78.62 178 THR A N 1
ATOM 1455 C CA . THR A 1 178 ? 1.118 -10.534 36.353 1.00 78.62 178 THR A CA 1
ATOM 1456 C C . THR A 1 178 ? 2.395 -11.380 36.445 1.00 78.62 178 THR A C 1
ATOM 1458 O O . THR A 1 178 ? 2.452 -12.291 37.273 1.00 78.62 178 THR A O 1
ATOM 1461 N N . LYS A 1 179 ? 3.416 -11.087 35.628 1.00 63.03 179 LYS A N 1
ATOM 1462 C CA . LYS A 1 179 ? 4.768 -11.664 35.722 1.00 63.03 179 LYS A CA 1
ATOM 1463 C C . LYS A 1 179 ? 5.688 -10.813 36.587 1.00 63.03 179 LYS A C 1
ATOM 1465 O O . LYS A 1 179 ? 6.536 -11.430 37.268 1.00 63.03 179 LYS A O 1
#

pLDDT: mean 83.68, std 12.84, range [43.81, 98.0]

Secondary structure (DSSP, 8-state):
---SHHHHHHHHHHHHHHHHHHHHHHHHHHHHHHTT--HHHHHHHHHHHH-----HHHHHHHTTT-TTSPPHHHHHHHHHHHIIIIIHHH-SS--HHHHHHHH---HHHHHHHHHHHHHHHHHHHHHHHHHHHHHTTSS-HHHHHHHHHHTS---HHHHHHHHHHHHHHHHHHHHHHT-

Sequence (179 aa):
MNDTSDNLDKKKYLRDRKKADVGNLMDIIVAKLNEGCTYSFVATGLGEWLHYIISPDEIRDLTSDEPLLLPLSERKKNAERNIYCHDLKIIKNFDTEYLHRKYGYSYQQLNRIFRTFMDGCQRGEQAAALITQVHYEYITMSEAYNKLTNELGYAPEDVIRVVEKMKGLFESLEKEVTK

Foldseek 3Di:
DPPPVVVVVVVVVVVVVVVVVVVVLLVQLQVLVLLQFQLQLSQVCCCVPVVDHDHSVRSCVVCVPPPSRDDNVNSLVSLLVCVLPPVVVPDPDLPPVVSCNTRVDDPVRSVVSVVVSVLVVVLLVVLLVLLVCCVVPVDPPVVSLCCNCPVSPDDSVVNVVSNVVSVVVVVVVVVVVVD

Radius of gyration: 25.32 Å; chains: 1; bounding box: 78×41×60 Å